Protein AF-A1T0K8-F1 (afdb_monomer_lite)

Radius of gyration: 34.39 Å; chains: 1; bounding box: 75×20×108 Å

Organism: Psychromonas ingrahamii (strain DSM 17664 / CCUG 51855 / 37) (NCBI:txid357804)

Structure (mmCIF, N/CA/C/O backbone):
data_AF-A1T0K8-F1
#
_entry.id   AF-A1T0K8-F1
#
loop_
_atom_site.group_PDB
_atom_site.id
_atom_site.type_symbol
_atom_site.label_atom_id
_atom_site.label_alt_id
_atom_site.label_comp_id
_atom_site.label_asym_id
_atom_site.label_entity_id
_atom_site.label_seq_id
_atom_site.pdbx_PDB_ins_code
_atom_site.Cartn_x
_atom_site.Cartn_y
_atom_site.Cartn_z
_atom_site.occupancy
_atom_site.B_iso_or_equiv
_atom_site.auth_seq_id
_atom_site.auth_comp_id
_atom_site.auth_asym_id
_atom_site.auth_atom_id
_atom_site.pdbx_PDB_model_num
ATOM 1 N N . MET A 1 1 ? 31.077 -15.995 -26.625 1.00 38.72 1 MET A N 1
ATOM 2 C CA . MET A 1 1 ? 31.073 -15.251 -25.341 1.00 38.72 1 MET A CA 1
ATOM 3 C C . MET A 1 1 ? 29.752 -14.496 -25.168 1.00 38.72 1 MET A C 1
ATOM 5 O O . MET A 1 1 ? 29.629 -13.409 -25.710 1.00 38.72 1 MET A O 1
ATOM 9 N N . SER A 1 2 ? 28.756 -15.059 -24.465 1.00 37.38 2 SER A N 1
ATOM 10 C CA . SER A 1 2 ? 27.408 -14.446 -24.349 1.00 37.38 2 SER A CA 1
ATOM 11 C C . SER A 1 2 ? 26.802 -14.443 -22.928 1.00 37.38 2 SER A C 1
ATOM 13 O O . SER A 1 2 ? 25.672 -14.012 -22.734 1.00 37.38 2 SER A O 1
ATOM 15 N N . GLY A 1 3 ? 27.548 -14.874 -21.902 1.00 36.97 3 GLY A N 1
ATOM 16 C CA . GLY A 1 3 ? 27.006 -15.047 -20.541 1.00 36.97 3 GLY A CA 1
ATOM 17 C C . GLY A 1 3 ? 26.882 -13.771 -19.694 1.00 36.97 3 GLY A C 1
ATOM 18 O O . GLY A 1 3 ? 26.078 -13.720 -18.772 1.00 36.97 3 GLY A O 1
ATOM 19 N N . ARG A 1 4 ? 27.630 -12.698 -19.995 1.00 43.72 4 ARG A N 1
ATOM 20 C CA . ARG A 1 4 ? 27.678 -11.504 -19.118 1.00 43.72 4 ARG A CA 1
ATOM 21 C C . ARG A 1 4 ? 26.470 -10.562 -19.244 1.00 43.72 4 ARG A C 1
ATOM 23 O O . ARG A 1 4 ? 26.262 -9.741 -18.355 1.00 43.72 4 ARG A O 1
ATOM 30 N N . ASN A 1 5 ? 25.684 -10.668 -20.320 1.00 45.97 5 ASN A N 1
ATOM 31 C CA . ASN A 1 5 ? 24.490 -9.835 -20.528 1.00 45.97 5 ASN A CA 1
ATOM 32 C C . ASN A 1 5 ? 23.213 -10.429 -19.908 1.00 45.97 5 ASN A C 1
ATOM 34 O O . ASN A 1 5 ? 22.287 -9.671 -19.639 1.00 45.97 5 ASN A O 1
ATOM 38 N N . LEU A 1 6 ? 23.178 -11.739 -19.636 1.00 47.00 6 LEU A N 1
ATOM 39 C CA . LEU A 1 6 ? 22.043 -12.401 -18.977 1.00 47.00 6 LEU A CA 1
ATOM 40 C C . LEU A 1 6 ? 22.011 -12.090 -17.471 1.00 47.00 6 LEU A C 1
ATOM 42 O O . LEU A 1 6 ? 21.004 -11.605 -16.967 1.00 47.00 6 LEU A O 1
ATOM 46 N N . VAL A 1 7 ? 23.155 -12.211 -16.786 1.00 51.72 7 VAL A N 1
ATOM 47 C CA . VAL A 1 7 ? 23.268 -12.021 -15.323 1.00 51.72 7 VAL A CA 1
ATOM 48 C C . VAL A 1 7 ? 22.914 -10.595 -14.865 1.00 51.72 7 VAL A C 1
ATOM 50 O O . VAL A 1 7 ? 22.380 -10.391 -13.780 1.00 51.72 7 VAL A O 1
ATOM 53 N N . LYS A 1 8 ? 23.174 -9.569 -15.689 1.00 53.31 8 LYS A N 1
ATOM 54 C CA . LYS A 1 8 ? 22.877 -8.169 -15.323 1.00 53.31 8 LYS A CA 1
ATOM 55 C C . LYS A 1 8 ? 21.404 -7.793 -15.460 1.00 53.31 8 LYS A C 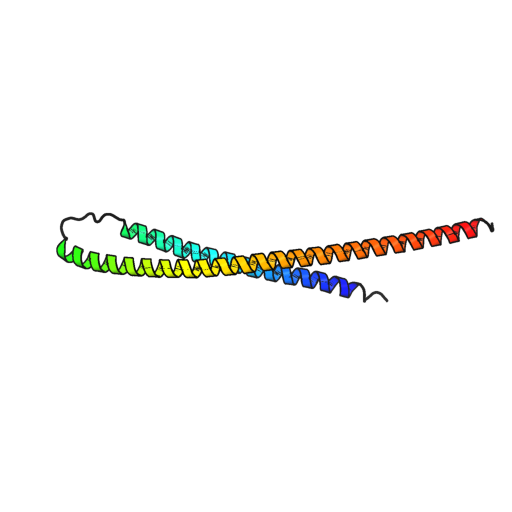1
ATOM 57 O O . LYS A 1 8 ? 20.974 -6.876 -14.768 1.00 53.31 8 LYS A O 1
ATOM 62 N N . ASN A 1 9 ? 20.652 -8.452 -16.343 1.00 57.41 9 ASN A N 1
ATOM 63 C CA . ASN A 1 9 ? 19.206 -8.237 -16.441 1.00 57.41 9 ASN A CA 1
ATOM 64 C C . ASN A 1 9 ? 18.491 -8.872 -15.234 1.00 57.41 9 ASN A C 1
ATOM 66 O O . ASN A 1 9 ? 17.516 -8.326 -14.726 1.00 57.41 9 ASN A O 1
ATOM 70 N N . ASP A 1 10 ? 19.071 -9.955 -14.717 1.00 71.50 10 ASP A N 1
ATOM 71 C CA . ASP A 1 10 ? 18.570 -10.710 -13.572 1.00 71.50 10 ASP A CA 1
ATOM 72 C C . ASP A 1 10 ? 18.583 -9.908 -12.261 1.00 71.50 10 ASP A C 1
ATOM 74 O O . ASP A 1 10 ? 17.607 -9.911 -11.517 1.00 71.50 10 ASP A O 1
ATOM 78 N N . ILE A 1 11 ? 19.642 -9.132 -11.995 1.00 83.25 11 ILE A N 1
ATOM 79 C CA . ILE A 1 11 ? 19.762 -8.353 -10.746 1.00 83.25 11 ILE A CA 1
ATOM 80 C C . ILE A 1 11 ? 18.673 -7.275 -10.643 1.00 83.25 11 ILE A C 1
ATOM 82 O O . ILE A 1 11 ? 18.093 -7.082 -9.578 1.00 83.25 11 ILE A O 1
ATOM 86 N N . TYR A 1 12 ? 18.361 -6.577 -11.739 1.00 83.00 12 TYR A N 1
ATOM 87 C CA . TYR A 1 12 ? 17.326 -5.536 -11.729 1.00 83.00 12 TYR A CA 1
ATOM 88 C C . TYR A 1 12 ? 15.928 -6.119 -11.537 1.00 83.00 12 TYR A C 1
ATOM 90 O O . TYR A 1 12 ? 15.147 -5.579 -10.755 1.00 83.00 12 TYR A O 1
ATOM 98 N N . GLN A 1 13 ? 15.630 -7.241 -12.196 1.00 84.56 13 GLN A N 1
ATOM 99 C CA . GLN A 1 13 ? 14.364 -7.945 -11.990 1.00 84.56 13 GLN A CA 1
ATOM 100 C C . GLN A 1 13 ? 14.265 -8.514 -10.575 1.00 84.56 13 GLN A C 1
ATOM 102 O O . GLN A 1 13 ? 13.232 -8.365 -9.931 1.00 84.56 13 GLN A O 1
ATOM 107 N N . THR A 1 14 ? 15.361 -9.054 -10.043 1.00 89.00 14 THR A N 1
ATOM 108 C CA . THR A 1 14 ? 15.436 -9.535 -8.659 1.00 89.00 14 THR A CA 1
ATOM 109 C C . THR A 1 14 ? 15.143 -8.410 -7.667 1.00 89.00 14 THR A C 1
ATOM 111 O O . THR A 1 14 ? 14.305 -8.577 -6.786 1.00 89.00 14 THR A O 1
ATOM 114 N N . ILE A 1 15 ? 15.761 -7.233 -7.827 1.00 89.56 15 ILE A N 1
ATOM 115 C CA . ILE A 1 15 ? 15.486 -6.071 -6.965 1.00 89.56 15 ILE A CA 1
ATOM 116 C C . ILE A 1 15 ? 14.014 -5.654 -7.078 1.00 89.56 15 ILE A C 1
ATOM 118 O O . ILE A 1 15 ? 13.375 -5.419 -6.055 1.00 89.56 15 ILE A O 1
ATOM 122 N N . LYS A 1 16 ? 13.449 -5.607 -8.292 1.00 89.44 16 LYS A N 1
ATOM 123 C CA . LYS A 1 16 ? 12.030 -5.282 -8.494 1.00 89.44 16 LYS A CA 1
ATOM 124 C C . LYS A 1 16 ? 11.111 -6.261 -7.758 1.00 89.44 16 LYS A C 1
ATOM 126 O O . LYS A 1 16 ? 10.202 -5.826 -7.055 1.00 89.44 16 LYS A O 1
ATOM 131 N N . VAL A 1 17 ? 11.368 -7.564 -7.875 1.00 91.38 17 VAL A N 1
ATOM 132 C CA . VAL A 1 17 ? 10.605 -8.616 -7.184 1.00 91.38 17 VAL A CA 1
ATOM 133 C C . VAL A 1 17 ? 10.732 -8.481 -5.666 1.00 91.38 17 VAL A C 1
ATOM 135 O O . VAL A 1 17 ? 9.720 -8.526 -4.972 1.00 91.38 17 VAL A O 1
ATOM 138 N N . ILE A 1 18 ? 11.940 -8.249 -5.144 1.00 93.00 18 ILE A N 1
ATOM 139 C CA . ILE A 1 18 ? 12.178 -8.062 -3.705 1.00 93.00 18 ILE A CA 1
ATOM 140 C C . ILE A 1 18 ? 11.392 -6.863 -3.168 1.00 93.00 18 ILE A C 1
ATOM 142 O O . ILE A 1 18 ? 10.747 -6.960 -2.125 1.00 93.00 18 ILE A O 1
ATOM 146 N N . GLU A 1 19 ? 11.437 -5.723 -3.855 1.00 92.25 19 GLU A N 1
ATOM 147 C CA . GLU A 1 19 ? 10.751 -4.510 -3.400 1.00 92.25 19 GLU A CA 1
ATOM 148 C C . GLU A 1 19 ? 9.225 -4.664 -3.466 1.00 92.25 19 GLU A C 1
ATOM 150 O O . GLU A 1 19 ? 8.537 -4.266 -2.523 1.00 92.25 19 GLU A O 1
ATOM 155 N N . LYS A 1 20 ? 8.703 -5.345 -4.496 1.00 91.62 20 LYS A N 1
ATOM 156 C CA . LYS A 1 20 ? 7.280 -5.705 -4.584 1.00 91.62 20 LYS A CA 1
ATOM 157 C C . LYS A 1 20 ? 6.847 -6.700 -3.513 1.00 91.62 20 LYS A C 1
ATOM 159 O O . LYS A 1 20 ? 5.760 -6.559 -2.961 1.00 91.62 20 LYS A O 1
ATOM 164 N N . HIS A 1 21 ? 7.692 -7.665 -3.166 1.00 94.69 21 HIS A N 1
ATOM 165 C CA . HIS A 1 21 ? 7.404 -8.601 -2.085 1.00 94.69 21 HIS A CA 1
ATOM 166 C C . HIS A 1 21 ? 7.329 -7.895 -0.722 1.00 94.69 21 HIS A C 1
ATOM 168 O O . HIS A 1 21 ? 6.397 -8.134 0.044 1.00 94.69 21 HIS A O 1
ATOM 174 N N . LYS A 1 22 ? 8.253 -6.964 -0.439 1.00 93.88 22 LYS A N 1
ATOM 175 C CA . LYS A 1 22 ? 8.205 -6.126 0.774 1.00 93.88 22 LYS A CA 1
ATOM 176 C C . LYS A 1 22 ? 6.938 -5.274 0.835 1.00 93.88 22 LYS A C 1
ATOM 178 O O . LYS A 1 22 ? 6.307 -5.194 1.883 1.00 93.88 22 LYS A O 1
ATOM 183 N N . GLU A 1 23 ? 6.569 -4.650 -0.283 1.00 92.62 23 GLU A N 1
ATOM 184 C CA . GLU A 1 23 ? 5.335 -3.866 -0.412 1.00 92.62 23 GLU A CA 1
ATOM 185 C C . GLU A 1 23 ? 4.102 -4.730 -0.109 1.00 92.62 23 GLU A C 1
ATOM 187 O O . GLU A 1 23 ? 3.262 -4.342 0.699 1.00 92.62 23 GLU A O 1
ATOM 192 N N . HIS A 1 24 ? 4.037 -5.938 -0.673 1.00 94.44 24 HIS A N 1
ATOM 193 C CA . HIS A 1 24 ? 2.938 -6.873 -0.437 1.00 94.44 24 HIS A CA 1
ATOM 194 C C . HIS A 1 24 ? 2.865 -7.356 1.020 1.00 94.44 24 HIS A C 1
ATOM 196 O O . HIS A 1 24 ? 1.785 -7.390 1.607 1.00 94.44 24 HIS A O 1
ATOM 202 N N . SER A 1 25 ? 4.007 -7.673 1.632 1.00 94.69 25 SER A N 1
ATOM 203 C CA . SER A 1 25 ? 4.079 -8.059 3.047 1.00 94.69 25 SER A CA 1
ATOM 204 C C . SER A 1 25 ? 3.566 -6.942 3.968 1.00 94.69 25 SER A C 1
ATOM 206 O O . SER A 1 25 ? 2.760 -7.199 4.865 1.00 94.69 25 SER A O 1
ATOM 208 N N . LEU A 1 26 ? 3.947 -5.686 3.707 1.00 94.25 26 LEU A N 1
ATOM 209 C CA . LEU A 1 26 ? 3.423 -4.531 4.444 1.00 94.25 26 LEU A CA 1
ATOM 210 C C . LEU A 1 26 ? 1.927 -4.318 4.202 1.00 94.25 26 LEU A C 1
ATOM 212 O O . LEU A 1 26 ? 1.206 -4.001 5.143 1.00 94.25 26 LEU A O 1
ATOM 216 N N . LEU A 1 27 ? 1.448 -4.528 2.976 1.00 95.06 27 LEU A N 1
ATOM 217 C CA . LEU A 1 27 ? 0.028 -4.419 2.646 1.00 95.06 27 LEU A CA 1
ATOM 218 C C . LEU A 1 27 ? -0.807 -5.448 3.418 1.00 95.06 27 LEU A C 1
ATOM 220 O O . LEU A 1 27 ? -1.825 -5.086 4.004 1.00 95.06 27 LEU A O 1
ATOM 224 N N . SER A 1 28 ? -0.338 -6.696 3.504 1.00 95.75 28 SER A N 1
ATOM 225 C CA . SER A 1 28 ? -0.963 -7.718 4.349 1.00 95.75 28 SER A CA 1
ATOM 226 C C . SER A 1 28 ? -0.960 -7.311 5.826 1.00 95.75 28 SER A C 1
ATOM 228 O O . SER A 1 28 ? -1.969 -7.463 6.506 1.00 95.75 28 SER A O 1
ATOM 230 N N . SER A 1 29 ? 0.150 -6.758 6.324 1.00 94.38 29 SER A N 1
ATOM 231 C CA . SER A 1 29 ? 0.269 -6.301 7.716 1.00 94.38 29 SER A CA 1
ATOM 232 C C . SER A 1 29 ? -0.676 -5.138 8.054 1.00 94.38 29 SER A C 1
ATOM 234 O O . SER A 1 29 ? -1.243 -5.104 9.150 1.00 94.38 29 SER A O 1
ATOM 236 N N . VAL A 1 30 ? -0.873 -4.200 7.119 1.00 95.88 30 VAL A N 1
ATOM 237 C CA . VAL A 1 30 ? -1.856 -3.110 7.236 1.00 95.88 30 VAL A CA 1
ATOM 238 C C . VAL A 1 30 ? -3.275 -3.671 7.230 1.00 95.88 30 VAL A C 1
ATOM 240 O O . VAL A 1 30 ? -4.072 -3.285 8.080 1.00 95.88 30 VAL A O 1
ATOM 243 N N . ALA A 1 31 ? -3.590 -4.603 6.328 1.00 95.06 31 ALA A N 1
ATOM 244 C CA . ALA A 1 31 ? -4.915 -5.218 6.258 1.00 95.06 31 ALA A CA 1
ATOM 245 C C . ALA A 1 31 ? -5.292 -5.921 7.573 1.00 95.06 31 ALA A C 1
ATOM 247 O O . ALA A 1 31 ? -6.368 -5.672 8.113 1.00 95.06 31 ALA A O 1
ATOM 248 N N . SER A 1 32 ? -4.381 -6.715 8.145 1.00 94.12 32 SER A N 1
ATOM 249 C CA . SER A 1 32 ? -4.603 -7.350 9.449 1.00 94.12 32 SER A CA 1
ATOM 250 C C . SER A 1 32 ? -4.764 -6.329 10.580 1.00 94.12 32 SER A C 1
ATOM 252 O O . SER A 1 32 ? -5.631 -6.495 11.431 1.00 94.12 32 SER A O 1
ATOM 254 N N . ALA A 1 33 ? -3.974 -5.247 10.585 1.00 93.56 33 ALA A N 1
ATOM 255 C CA . ALA A 1 33 ? -4.108 -4.192 11.592 1.00 93.56 33 ALA A CA 1
ATOM 256 C C . ALA A 1 33 ? -5.461 -3.466 11.501 1.00 93.56 33 ALA A C 1
ATOM 258 O O . ALA A 1 33 ? -6.075 -3.200 12.533 1.00 93.56 33 ALA A O 1
ATOM 259 N N . ARG A 1 34 ? -5.953 -3.193 10.284 1.00 94.44 34 ARG A N 1
ATOM 260 C CA . ARG A 1 34 ? -7.289 -2.614 10.063 1.00 94.44 34 ARG A CA 1
ATOM 261 C C . ARG A 1 34 ? -8.386 -3.514 10.611 1.00 94.44 34 ARG A C 1
ATOM 263 O O . ARG A 1 34 ? -9.260 -3.025 11.313 1.00 94.44 34 ARG A O 1
ATOM 270 N N . GLN A 1 35 ? -8.288 -4.818 10.361 1.00 95.44 35 GLN A N 1
ATOM 271 C CA . GLN A 1 35 ? -9.242 -5.788 10.889 1.00 95.44 35 GLN A CA 1
ATOM 272 C C . GLN A 1 35 ? -9.275 -5.784 12.425 1.00 95.44 35 GLN A C 1
ATOM 274 O O . GLN A 1 35 ? -10.352 -5.814 13.012 1.00 95.44 35 GLN A O 1
ATOM 279 N N . SER A 1 36 ? -8.118 -5.696 13.092 1.00 92.81 36 SER A N 1
ATOM 280 C CA . SER A 1 36 ? -8.075 -5.582 14.557 1.00 92.81 36 SER A CA 1
ATOM 281 C C . SER A 1 36 ? -8.733 -4.295 15.064 1.00 92.81 36 SER A C 1
ATOM 283 O O . SER A 1 36 ? -9.484 -4.338 16.034 1.00 92.81 36 SER A O 1
ATOM 285 N N . VAL A 1 37 ? -8.491 -3.155 14.406 1.00 94.12 37 VAL A N 1
ATOM 286 C CA . VAL A 1 37 ? -9.136 -1.877 14.760 1.00 94.12 37 VAL A CA 1
ATOM 287 C C . VAL A 1 37 ? -10.656 -1.967 14.595 1.00 94.12 37 VAL A C 1
ATOM 289 O O . VAL A 1 37 ? -11.393 -1.532 15.477 1.00 94.12 37 VAL A O 1
ATOM 292 N N . GLU A 1 38 ? -11.130 -2.572 13.507 1.00 93.50 38 GLU A N 1
ATOM 293 C CA . GLU A 1 38 ? -12.556 -2.763 13.226 1.00 93.50 38 GLU A CA 1
ATOM 294 C C . GLU A 1 38 ? -13.235 -3.670 14.265 1.00 93.50 38 GLU A C 1
ATOM 296 O O . GLU A 1 38 ? -14.309 -3.344 14.770 1.00 93.50 38 GLU A O 1
ATOM 301 N N . GLN A 1 39 ? -12.575 -4.760 14.671 1.00 93.88 39 GLN A N 1
ATOM 302 C CA . GLN A 1 39 ? -13.057 -5.640 15.741 1.00 93.88 39 GLN A CA 1
ATOM 303 C C . GLN A 1 39 ? -13.189 -4.902 17.079 1.00 93.88 39 GLN A C 1
ATOM 305 O O . GLN A 1 39 ? -14.221 -5.018 17.748 1.00 93.88 39 GLN A O 1
ATOM 310 N N . ILE A 1 40 ? -12.188 -4.104 17.458 1.00 91.44 40 ILE A N 1
ATOM 311 C CA . ILE A 1 40 ? -12.249 -3.303 18.688 1.00 91.44 40 ILE A CA 1
ATOM 312 C C . ILE A 1 40 ? -13.378 -2.272 18.589 1.00 91.44 40 ILE A C 1
ATOM 314 O O . ILE A 1 40 ? -14.156 -2.134 19.532 1.00 91.44 40 ILE A O 1
ATOM 318 N N . ASN A 1 41 ? -13.528 -1.603 17.443 1.00 90.81 41 ASN A N 1
ATOM 319 C CA . ASN A 1 41 ? -14.603 -0.634 17.237 1.00 90.81 41 ASN A CA 1
ATOM 320 C C . ASN A 1 41 ? -15.993 -1.280 17.384 1.00 90.81 41 ASN A C 1
ATOM 322 O O . ASN A 1 41 ? -16.826 -0.775 18.132 1.00 90.81 41 ASN A O 1
ATOM 326 N N . SER A 1 42 ? -16.214 -2.450 16.776 1.00 92.19 42 SER A N 1
ATOM 327 C CA . SER A 1 42 ? -17.476 -3.194 16.919 1.00 92.19 42 SER A CA 1
ATOM 328 C C . SER A 1 42 ? -17.766 -3.618 18.369 1.00 92.19 42 SER A C 1
ATOM 330 O O . SER A 1 42 ? -18.916 -3.614 18.819 1.00 92.19 42 SER A O 1
ATOM 332 N N . SER A 1 43 ? -16.716 -3.924 19.140 1.00 89.19 43 SER A N 1
ATOM 333 C CA . SER A 1 43 ? -16.827 -4.258 20.566 1.00 89.19 43 SER A CA 1
ATOM 334 C C . SER A 1 43 ? -17.227 -3.035 21.399 1.00 89.19 43 SER A C 1
ATOM 336 O O . SER A 1 43 ? -18.079 -3.139 22.281 1.00 89.19 43 SER A O 1
ATOM 338 N N . ILE A 1 44 ? -16.665 -1.862 21.089 1.00 87.88 44 ILE A N 1
ATOM 339 C CA . ILE A 1 44 ? -17.029 -0.584 21.718 1.00 87.88 44 ILE A CA 1
ATOM 340 C C . ILE A 1 44 ? -18.490 -0.229 21.414 1.00 87.88 44 ILE A C 1
ATOM 342 O O . ILE A 1 44 ? -19.235 0.127 22.326 1.00 87.88 44 ILE A O 1
ATOM 346 N N . GLU A 1 45 ? -18.924 -0.357 20.159 1.00 86.88 45 GLU A N 1
ATOM 347 C CA . GLU A 1 45 ? -20.315 -0.113 19.754 1.00 86.88 45 GLU A CA 1
ATOM 348 C C . GLU A 1 45 ? -21.295 -1.032 20.496 1.00 86.88 45 GLU A C 1
ATOM 350 O O . GLU A 1 45 ? -22.308 -0.564 21.023 1.00 86.88 45 GLU A O 1
ATOM 355 N N . SER A 1 46 ? -20.952 -2.317 20.625 1.00 85.19 46 SER A N 1
ATOM 356 C CA . SER A 1 46 ? -21.750 -3.301 21.366 1.00 85.19 46 SER A CA 1
ATOM 357 C C . SER A 1 46 ? -21.887 -2.934 22.847 1.00 85.19 46 SER A C 1
ATOM 359 O O . SER A 1 46 ? -22.985 -2.963 23.401 1.00 85.19 46 SER A O 1
ATOM 361 N N . ILE A 1 47 ? -20.793 -2.520 23.494 1.00 81.56 47 ILE A N 1
ATOM 362 C CA . ILE A 1 47 ? -20.815 -2.085 24.898 1.00 81.56 47 ILE A CA 1
ATOM 363 C C . ILE A 1 47 ? -21.626 -0.803 25.077 1.00 81.56 47 ILE A C 1
ATOM 365 O O . ILE A 1 47 ? -22.418 -0.703 26.014 1.00 81.56 47 ILE A O 1
ATOM 369 N N . ASN A 1 48 ? -21.476 0.163 24.173 1.00 80.69 48 ASN A N 1
ATOM 370 C CA . ASN A 1 48 ? -22.254 1.397 24.214 1.00 80.69 48 ASN A CA 1
ATOM 371 C C . ASN A 1 48 ? -23.755 1.119 24.050 1.00 80.69 48 ASN A C 1
ATOM 373 O O . ASN A 1 48 ? -24.568 1.751 24.721 1.00 80.69 48 ASN A O 1
ATOM 377 N N . SER A 1 49 ? -24.134 0.148 23.215 1.00 80.62 49 SER A N 1
ATOM 378 C CA . SER A 1 49 ? -25.526 -0.299 23.091 1.00 80.62 49 SER A CA 1
ATOM 379 C C . SER A 1 49 ? -26.065 -0.871 24.411 1.00 80.62 49 SER A C 1
ATOM 381 O O . SER A 1 49 ? -27.144 -0.472 24.854 1.00 80.62 49 SER A O 1
ATOM 383 N N . ILE A 1 50 ? -25.287 -1.719 25.095 1.00 77.62 50 ILE A N 1
ATOM 384 C CA . ILE A 1 50 ? -25.654 -2.281 26.407 1.00 77.62 50 ILE A CA 1
ATOM 385 C C . ILE A 1 50 ? -25.818 -1.169 27.452 1.00 77.62 50 ILE A C 1
ATOM 387 O O . ILE A 1 50 ? -26.817 -1.141 28.169 1.00 77.62 50 ILE A O 1
ATOM 391 N N . LEU A 1 51 ? -24.873 -0.225 27.520 1.00 72.31 51 LEU A N 1
ATOM 392 C CA . LEU A 1 51 ? -24.909 0.889 28.476 1.00 72.31 51 LEU A CA 1
ATOM 393 C C . LEU A 1 51 ? -26.110 1.822 28.275 1.00 72.31 51 LEU A C 1
ATOM 395 O O . LEU A 1 51 ? -26.628 2.364 29.251 1.00 72.31 51 LEU A O 1
ATOM 399 N N . ASN A 1 52 ? -26.553 1.996 27.030 1.00 72.81 52 ASN A N 1
ATOM 400 C CA . ASN A 1 52 ? -27.651 2.891 26.667 1.00 72.81 52 ASN A CA 1
ATOM 401 C C . ASN A 1 52 ? -29.031 2.210 26.678 1.00 72.81 52 ASN A C 1
ATOM 403 O O . ASN A 1 52 ? -30.036 2.867 26.404 1.00 72.81 52 ASN A O 1
ATOM 407 N N . THR A 1 53 ? -29.108 0.911 26.985 1.00 72.00 53 THR A N 1
ATOM 408 C CA . THR A 1 53 ? -30.385 0.188 27.038 1.00 72.00 53 THR A CA 1
ATOM 409 C C . THR A 1 53 ? -31.186 0.625 28.279 1.00 72.00 53 THR A C 1
ATOM 411 O O . THR A 1 53 ? -30.675 0.529 29.399 1.00 72.00 53 THR A O 1
ATOM 414 N N . PRO A 1 54 ? -32.435 1.114 28.131 1.00 61.47 54 PRO A N 1
ATOM 415 C CA . PRO A 1 54 ? -33.232 1.579 29.263 1.00 61.47 54 PRO A CA 1
ATOM 416 C C . PRO A 1 54 ? -33.588 0.425 30.210 1.00 61.47 54 PRO A C 1
ATOM 418 O O . PRO A 1 54 ? -34.074 -0.626 29.792 1.00 61.47 54 PRO A O 1
ATOM 421 N N . ALA A 1 55 ? -33.358 0.631 31.509 1.00 62.38 55 ALA A N 1
ATOM 422 C CA . ALA A 1 55 ? -33.651 -0.348 32.551 1.00 62.38 55 ALA A CA 1
ATOM 423 C C . ALA A 1 55 ? -35.159 -0.378 32.866 1.00 62.38 55 ALA A C 1
ATOM 425 O O . ALA A 1 55 ? -35.624 0.295 33.781 1.00 62.38 55 ALA A O 1
ATOM 426 N N . ASN A 1 56 ? -35.929 -1.159 32.108 1.00 55.09 56 ASN A N 1
ATOM 427 C CA . ASN A 1 56 ? -37.343 -1.419 32.390 1.00 55.09 56 ASN A CA 1
ATOM 428 C C . ASN A 1 56 ? -37.488 -2.564 33.407 1.00 55.09 56 ASN A C 1
ATOM 430 O O . ASN A 1 56 ? -37.560 -3.722 33.003 1.00 55.09 56 ASN A O 1
ATOM 434 N N . ASN A 1 57 ? -37.525 -2.267 34.713 1.00 54.53 57 ASN A N 1
ATOM 435 C CA . ASN A 1 57 ? -38.297 -3.064 35.684 1.00 54.53 57 ASN A CA 1
ATOM 436 C C . ASN A 1 57 ? -38.336 -2.419 37.081 1.00 54.53 57 ASN A C 1
ATOM 438 O O . ASN A 1 57 ? -37.316 -2.322 37.762 1.00 54.53 57 ASN A O 1
ATOM 442 N N . ASP A 1 58 ? -39.539 -2.046 37.527 1.00 53.91 58 ASP A N 1
ATOM 443 C CA . ASP A 1 58 ? -39.768 -1.189 38.699 1.00 53.91 58 ASP A CA 1
ATOM 444 C C . ASP A 1 58 ? -39.883 -1.903 40.063 1.00 53.91 58 ASP A C 1
ATOM 446 O O . ASP A 1 58 ? -40.085 -1.254 41.086 1.00 53.91 58 ASP A O 1
ATOM 450 N N . GLN A 1 59 ? -39.730 -3.229 40.148 1.00 49.81 59 GLN A N 1
ATOM 451 C CA . GLN A 1 59 ? -40.062 -3.967 41.385 1.00 49.81 59 GLN A CA 1
ATOM 452 C C . GLN A 1 59 ? -38.871 -4.497 42.208 1.00 49.81 59 GLN A C 1
ATOM 454 O O . GLN A 1 59 ? -39.072 -5.038 43.291 1.00 49.81 59 GLN A O 1
ATOM 459 N N . LEU A 1 60 ? -37.622 -4.290 41.776 1.00 49.91 60 LEU A N 1
ATOM 460 C CA . LEU A 1 60 ? -36.417 -4.843 42.432 1.00 49.91 60 LEU A CA 1
ATOM 461 C C . LEU A 1 60 ? -35.346 -3.772 42.775 1.00 49.91 60 LEU A C 1
ATOM 463 O O . LEU A 1 60 ? -34.168 -4.071 42.968 1.00 49.91 60 LEU A O 1
ATOM 467 N N . HIS A 1 61 ? -35.753 -2.506 42.887 1.00 54.53 61 HIS A N 1
ATOM 468 C CA . HIS A 1 61 ? -34.899 -1.307 42.785 1.00 54.53 61 HIS A CA 1
ATOM 469 C C . HIS A 1 61 ? -33.742 -1.125 43.788 1.00 54.53 61 HIS A C 1
ATOM 471 O O . HIS A 1 61 ? -32.816 -0.383 43.485 1.00 54.53 61 HIS A O 1
ATOM 477 N N . LYS A 1 62 ? -33.707 -1.766 44.966 1.00 52.88 62 LYS A N 1
ATOM 478 C CA . LYS A 1 62 ? -32.609 -1.536 45.942 1.00 52.88 62 LYS A CA 1
ATOM 479 C C . LYS A 1 62 ? -31.421 -2.490 45.794 1.00 52.88 62 LYS A C 1
ATOM 481 O O . LYS A 1 62 ? -30.290 -2.028 45.733 1.00 52.88 62 LYS A O 1
ATOM 486 N N . ILE A 1 63 ? -31.666 -3.795 45.664 1.00 51.84 63 ILE A N 1
ATOM 487 C CA . ILE A 1 63 ? -30.596 -4.783 45.424 1.00 51.84 63 ILE A CA 1
ATOM 488 C C . ILE A 1 63 ? -30.137 -4.708 43.961 1.00 51.84 63 ILE A C 1
ATOM 490 O O . ILE A 1 63 ? -28.947 -4.821 43.675 1.00 51.84 63 ILE A O 1
ATOM 494 N N . ILE A 1 64 ? -31.065 -4.425 43.036 1.00 53.66 64 ILE A N 1
ATOM 495 C CA . ILE A 1 64 ? -30.720 -4.163 41.639 1.00 53.66 64 ILE A CA 1
ATOM 496 C C . ILE A 1 64 ? -30.007 -2.825 41.471 1.00 53.66 64 ILE A C 1
ATOM 498 O O . ILE A 1 64 ? -29.147 -2.771 40.612 1.00 53.66 64 ILE A O 1
ATOM 502 N N . SER A 1 65 ? -30.265 -1.761 42.246 1.00 57.62 65 SER A N 1
ATOM 503 C CA . SER A 1 65 ? -29.526 -0.499 42.030 1.00 57.62 65 SER A CA 1
ATOM 504 C C . SER A 1 65 ? -28.055 -0.583 42.428 1.00 57.62 65 SER A C 1
ATOM 506 O O . SER A 1 65 ? -27.227 -0.056 41.691 1.00 57.62 65 SER A O 1
ATOM 508 N N . GLN A 1 66 ? -27.706 -1.280 43.518 1.00 58.66 66 GLN A N 1
ATOM 509 C CA . GLN A 1 66 ? -26.304 -1.535 43.882 1.00 58.66 66 GLN A CA 1
ATOM 510 C C . GLN A 1 66 ? -25.618 -2.472 42.885 1.00 58.66 66 GLN A C 1
ATOM 512 O O . GLN A 1 66 ? -24.593 -2.091 42.326 1.00 58.66 66 GLN A O 1
ATOM 517 N N . ASN A 1 67 ? -26.234 -3.613 42.553 1.00 61.16 67 ASN A N 1
ATOM 518 C CA . ASN A 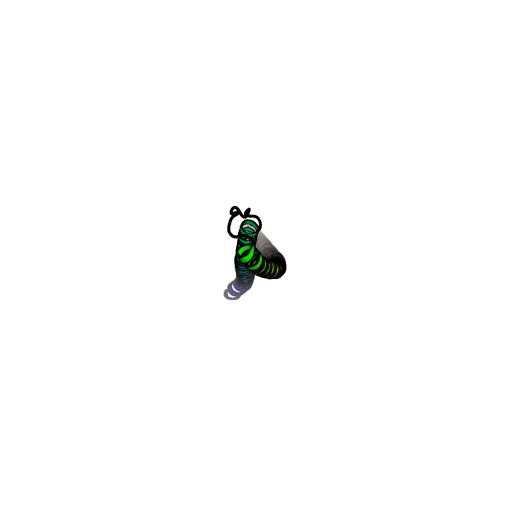1 67 ? -25.699 -4.505 41.520 1.00 61.16 67 ASN A CA 1
ATOM 519 C C . ASN A 1 67 ? -25.599 -3.802 40.156 1.00 61.16 67 ASN A C 1
ATOM 521 O O . ASN A 1 67 ? -24.593 -3.938 39.473 1.00 61.16 67 ASN A O 1
ATOM 525 N N . ASN A 1 68 ? -26.585 -2.993 39.760 1.00 67.69 68 ASN A N 1
ATOM 526 C CA . ASN A 1 68 ? -26.533 -2.209 38.523 1.00 67.69 68 ASN A CA 1
ATOM 527 C C . ASN A 1 68 ? -25.427 -1.160 38.553 1.00 67.69 68 ASN A C 1
ATOM 529 O O . ASN A 1 68 ? -24.881 -0.862 37.497 1.00 67.69 68 ASN A O 1
ATOM 533 N N . ASN A 1 69 ? -25.103 -0.581 39.710 1.00 72.19 69 ASN A N 1
ATOM 534 C CA . ASN A 1 69 ? -23.984 0.348 39.816 1.00 72.19 69 ASN A CA 1
ATOM 535 C C . ASN A 1 69 ? -22.652 -0.382 39.637 1.00 72.19 69 ASN A C 1
ATOM 537 O O . ASN A 1 69 ? -21.813 0.081 38.870 1.00 72.19 69 ASN A O 1
ATOM 541 N N . ASP A 1 70 ? -22.486 -1.550 40.258 1.00 76.56 70 ASP A N 1
ATOM 542 C CA . ASP A 1 70 ? -21.279 -2.367 40.107 1.00 76.56 70 ASP A CA 1
ATOM 543 C C . ASP A 1 70 ? -21.126 -2.891 38.671 1.00 76.56 70 ASP A C 1
ATOM 545 O O . ASP A 1 70 ? -20.042 -2.799 38.091 1.00 76.56 70 ASP A O 1
ATOM 549 N N . TYR A 1 71 ? -22.218 -3.331 38.035 1.00 74.25 71 TYR A N 1
ATOM 550 C CA . TYR A 1 71 ? -22.224 -3.710 36.620 1.00 74.25 71 TYR A CA 1
ATOM 551 C C . TYR A 1 71 ? -21.938 -2.520 35.702 1.00 74.25 71 TYR A C 1
ATOM 553 O O . TYR A 1 71 ? -21.133 -2.647 34.783 1.00 74.25 71 TYR A O 1
ATOM 561 N N . LYS A 1 72 ? -22.527 -1.344 35.947 1.00 77.12 72 LYS A N 1
ATOM 562 C CA . LYS A 1 72 ? -22.223 -0.130 35.170 1.00 77.12 72 LYS A CA 1
ATOM 563 C C . LYS A 1 72 ? -20.767 0.292 35.326 1.00 77.12 72 LYS A C 1
ATOM 565 O O . LYS A 1 72 ? -20.141 0.645 34.331 1.00 77.12 72 LYS A O 1
ATOM 570 N N . ASN A 1 73 ? -20.213 0.213 36.534 1.00 83.25 73 ASN A N 1
ATOM 571 C CA . ASN A 1 73 ? -18.806 0.504 36.795 1.00 83.25 73 ASN A CA 1
ATOM 572 C C . ASN A 1 73 ? -17.892 -0.489 36.069 1.00 83.25 73 ASN A C 1
ATOM 574 O O . ASN A 1 73 ? -16.936 -0.070 35.418 1.00 83.25 73 ASN A O 1
ATOM 578 N N . LEU A 1 74 ? -18.210 -1.786 36.109 1.00 83.62 74 LEU A N 1
ATOM 579 C CA . LEU A 1 74 ? -17.468 -2.818 35.386 1.00 83.62 74 LEU A CA 1
ATOM 580 C C . LEU A 1 74 ? -17.512 -2.582 33.872 1.00 83.62 74 LEU A C 1
ATOM 582 O O . LEU A 1 74 ? -16.469 -2.563 33.223 1.00 83.62 74 LEU A O 1
ATOM 586 N N . ILE A 1 75 ? -18.698 -2.347 33.308 1.00 79.75 75 ILE A N 1
ATOM 587 C CA . ILE A 1 75 ? -18.872 -2.104 31.870 1.00 79.75 75 ILE A CA 1
ATOM 588 C C . ILE A 1 75 ? -18.173 -0.800 31.452 1.00 79.75 75 ILE A C 1
ATOM 590 O O . ILE A 1 75 ? -17.530 -0.759 30.405 1.00 79.75 75 ILE A O 1
ATOM 594 N N . SER A 1 76 ? -18.220 0.243 32.283 1.00 82.38 76 SER A N 1
ATOM 595 C CA . SER A 1 76 ? -17.489 1.498 32.065 1.00 82.38 76 SER A CA 1
ATOM 596 C C . SER A 1 76 ? -15.969 1.288 32.074 1.00 82.38 76 SER A C 1
ATOM 598 O O . SER A 1 76 ? -15.268 1.777 31.187 1.00 82.38 76 SER A O 1
ATOM 600 N N . HIS A 1 77 ? -15.446 0.486 33.008 1.00 86.88 77 HIS A N 1
ATOM 601 C CA . HIS A 1 77 ? -14.030 0.110 33.031 1.00 86.88 77 HIS A CA 1
ATOM 602 C C . HIS A 1 77 ? -13.613 -0.682 31.787 1.00 86.88 77 HIS A C 1
ATOM 604 O O . HIS A 1 77 ? -12.577 -0.377 31.194 1.00 86.88 77 HIS A O 1
ATOM 610 N N . VAL A 1 78 ? -14.420 -1.659 31.363 1.00 86.69 78 VAL A N 1
ATOM 611 C CA . VAL A 1 78 ? -14.175 -2.427 30.133 1.00 86.69 78 VAL A CA 1
ATOM 612 C C . VAL A 1 78 ? -14.203 -1.505 28.910 1.00 86.69 78 VAL A C 1
ATOM 614 O O . VAL A 1 78 ? -13.291 -1.567 28.088 1.00 86.69 78 VAL A O 1
ATOM 617 N N . SER A 1 79 ? -15.175 -0.592 28.826 1.00 85.19 79 SER A N 1
ATOM 618 C CA . SER A 1 79 ? -15.268 0.413 27.758 1.00 85.19 79 SER A CA 1
ATOM 619 C C . SER A 1 79 ? -14.026 1.308 27.703 1.00 85.19 79 SER A C 1
ATOM 621 O O . SER A 1 79 ? -13.420 1.471 26.645 1.00 85.19 79 SER A O 1
ATOM 623 N N . SER A 1 80 ? -13.570 1.824 28.850 1.00 88.88 80 SER A N 1
ATOM 624 C CA . SER A 1 80 ? -12.359 2.652 28.929 1.00 88.88 80 SER A CA 1
ATOM 625 C C . SER A 1 80 ? -11.101 1.895 28.492 1.00 88.88 80 SER A C 1
ATOM 627 O O . SER A 1 80 ? -10.251 2.453 27.793 1.00 88.88 80 SER A O 1
ATOM 629 N N . ASN A 1 81 ? -10.973 0.620 28.867 1.00 91.00 81 ASN A N 1
ATOM 630 C CA . ASN A 1 81 ? -9.847 -0.210 28.443 1.00 91.00 81 ASN A CA 1
ATOM 631 C C . ASN A 1 81 ? -9.875 -0.464 26.932 1.00 91.00 81 ASN A C 1
ATOM 633 O O . ASN A 1 81 ? -8.855 -0.268 26.273 1.00 91.00 81 ASN A O 1
ATOM 637 N N . LEU A 1 82 ? -11.039 -0.786 26.365 1.00 89.69 82 LEU A N 1
ATOM 638 C CA . LEU A 1 82 ? -11.195 -0.963 24.920 1.00 89.69 82 LEU A CA 1
ATOM 639 C C . LEU A 1 82 ? -10.932 0.325 24.138 1.00 89.69 82 LEU A C 1
ATOM 641 O O . LEU A 1 82 ? -10.322 0.275 23.077 1.00 89.69 82 LEU A O 1
ATOM 645 N N . GLN A 1 83 ? -11.310 1.493 24.663 1.00 89.69 83 GLN A N 1
ATOM 646 C CA . GLN A 1 83 ? -10.958 2.780 24.052 1.00 89.69 83 GLN A CA 1
ATOM 647 C C . GLN A 1 83 ? -9.440 3.005 24.015 1.00 89.69 83 GLN A C 1
ATOM 649 O O . GLN A 1 83 ? -8.910 3.487 23.012 1.00 89.69 83 GLN A O 1
ATOM 654 N N . LYS A 1 84 ? -8.714 2.640 25.079 1.00 93.06 84 LYS A N 1
ATOM 655 C CA . LYS A 1 84 ? -7.243 2.708 25.088 1.00 93.06 84 LYS A CA 1
ATOM 656 C C . LYS A 1 84 ? -6.635 1.744 24.073 1.00 93.06 84 LYS A C 1
ATOM 658 O O . LYS A 1 84 ? -5.719 2.129 23.348 1.00 93.06 84 LYS A O 1
ATOM 663 N N . GLU A 1 85 ? -7.145 0.516 23.997 1.00 91.94 85 GLU A N 1
ATOM 664 C CA . GLU A 1 85 ? -6.717 -0.457 22.989 1.00 91.94 85 GLU A CA 1
ATOM 665 C C . GLU A 1 85 ? -6.991 0.053 21.575 1.00 91.94 85 GLU A C 1
ATOM 667 O O . GLU A 1 85 ? -6.087 0.033 20.744 1.00 91.94 85 GLU A O 1
ATOM 672 N N . TYR A 1 86 ? -8.173 0.615 21.319 1.00 92.81 86 TYR A N 1
ATOM 673 C CA . TYR A 1 86 ? -8.519 1.237 20.044 1.00 92.81 86 TYR A CA 1
ATOM 674 C C . TYR A 1 86 ? -7.504 2.312 19.645 1.00 92.81 86 TYR A C 1
ATOM 676 O O . TYR A 1 86 ? -6.972 2.276 18.536 1.00 92.81 86 TYR A O 1
ATOM 684 N N . ILE A 1 87 ? -7.165 3.229 20.558 1.00 93.44 87 ILE A N 1
ATOM 685 C CA . ILE A 1 87 ? -6.161 4.275 20.310 1.00 93.44 87 ILE A CA 1
ATOM 686 C C . ILE A 1 87 ? -4.795 3.655 19.985 1.00 93.44 87 ILE A C 1
ATOM 688 O O . ILE A 1 87 ? -4.141 4.068 19.026 1.00 93.44 87 ILE A O 1
ATOM 692 N N . ASN A 1 88 ? -4.361 2.650 20.748 1.00 93.88 88 ASN A N 1
ATOM 693 C CA . ASN A 1 88 ? -3.078 1.981 20.531 1.00 93.88 88 ASN A CA 1
ATOM 694 C C . ASN A 1 88 ? -3.023 1.268 19.173 1.00 93.88 88 ASN A C 1
ATOM 696 O O . ASN A 1 88 ? -2.063 1.451 18.420 1.00 93.88 88 ASN A O 1
ATOM 700 N N . HIS A 1 89 ? -4.060 0.505 18.833 1.00 92.06 89 HIS A N 1
ATOM 701 C CA . HIS A 1 89 ? -4.163 -0.201 17.560 1.00 92.06 89 HIS A CA 1
ATOM 702 C C . HIS A 1 89 ? -4.281 0.764 16.377 1.00 92.06 89 HIS A C 1
ATOM 704 O O . HIS A 1 89 ? -3.672 0.522 15.338 1.00 92.06 89 HIS A O 1
ATOM 710 N N . ASN A 1 90 ? -4.983 1.886 16.532 1.00 93.94 90 ASN A N 1
ATOM 711 C CA . ASN A 1 90 ? -5.099 2.900 15.489 1.00 93.94 90 ASN A CA 1
ATOM 712 C C . ASN A 1 90 ? -3.778 3.661 15.257 1.00 93.94 90 ASN A C 1
ATOM 714 O O . ASN A 1 90 ? -3.399 3.943 14.118 1.00 93.94 90 ASN A O 1
ATOM 718 N N . ASN A 1 91 ? -3.025 3.942 16.325 1.00 95.12 91 ASN A N 1
ATOM 719 C CA . ASN A 1 91 ? -1.674 4.500 16.221 1.00 95.12 91 ASN A CA 1
ATOM 720 C C . ASN A 1 91 ? -0.722 3.531 15.505 1.00 95.12 91 ASN A C 1
ATOM 722 O O . ASN A 1 91 ? 0.064 3.943 14.651 1.00 95.12 91 ASN A O 1
ATOM 726 N N . GLU A 1 92 ? -0.797 2.241 15.830 1.00 93.88 92 GLU A N 1
ATOM 727 C CA . GLU A 1 92 ? -0.012 1.200 15.168 1.00 93.88 92 GLU A CA 1
ATOM 728 C C . GLU A 1 92 ? -0.412 1.030 13.694 1.00 93.88 92 GLU A C 1
ATOM 730 O O . GLU A 1 92 ? 0.458 0.950 12.825 1.00 93.88 92 GLU A O 1
ATOM 735 N N . LEU A 1 93 ? -1.711 1.066 13.384 1.00 95.00 93 LEU A N 1
ATOM 736 C CA . LEU A 1 93 ? -2.214 1.087 12.012 1.00 95.00 93 LEU A CA 1
ATOM 737 C C . LEU A 1 93 ? -1.629 2.271 11.233 1.00 95.00 93 LEU A C 1
ATOM 739 O O . LEU A 1 93 ? -1.050 2.072 10.166 1.00 95.00 93 LEU A O 1
ATOM 743 N N . SER A 1 94 ? -1.686 3.475 11.804 1.00 95.38 94 SER A N 1
ATOM 744 C CA . SER A 1 94 ? -1.142 4.690 11.186 1.00 95.38 94 SER A CA 1
ATOM 745 C C . SER A 1 94 ? 0.359 4.563 10.891 1.00 95.38 94 SER A C 1
ATOM 747 O O . SER A 1 94 ? 0.833 4.950 9.820 1.00 95.38 94 SER A O 1
ATOM 749 N N . ARG A 1 95 ? 1.132 3.961 11.808 1.00 95.19 95 ARG A N 1
ATOM 750 C CA . ARG A 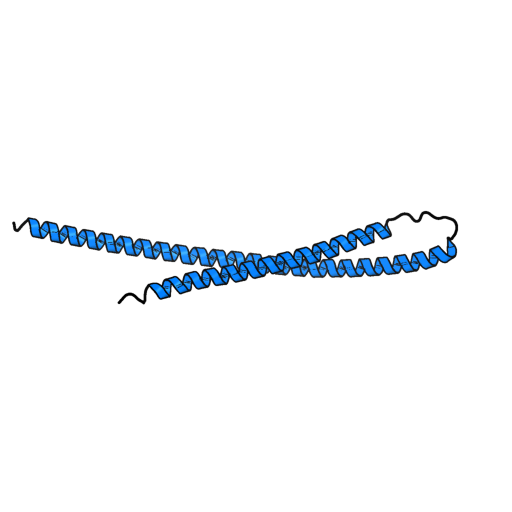1 95 ? 2.562 3.672 11.593 1.00 95.19 95 ARG A CA 1
ATOM 751 C C . ARG A 1 95 ? 2.773 2.699 10.436 1.00 95.19 95 ARG A C 1
ATOM 753 O O . ARG A 1 95 ? 3.635 2.931 9.587 1.00 95.19 95 ARG A O 1
ATOM 760 N N . ARG A 1 96 ? 1.992 1.621 10.370 1.00 95.75 96 ARG A N 1
ATOM 761 C CA . ARG A 1 96 ? 2.087 0.627 9.288 1.00 95.75 96 ARG A CA 1
ATOM 762 C C . ARG A 1 96 ? 1.713 1.218 7.934 1.00 95.75 96 ARG A C 1
ATOM 764 O O . ARG A 1 96 ? 2.412 0.961 6.956 1.00 95.75 96 ARG A O 1
ATOM 771 N N . GLU A 1 97 ? 0.680 2.052 7.874 1.00 95.81 97 GLU A N 1
ATOM 772 C CA . GLU A 1 97 ? 0.279 2.769 6.658 1.00 95.81 97 GLU A CA 1
ATOM 773 C C . GLU A 1 97 ? 1.374 3.724 6.175 1.00 95.81 97 GLU A C 1
ATOM 775 O O . GLU A 1 97 ? 1.689 3.758 4.982 1.00 95.81 97 GLU A O 1
ATOM 780 N N . PHE A 1 98 ? 2.034 4.429 7.097 1.00 96.75 98 PHE A N 1
ATOM 781 C CA . PHE A 1 98 ? 3.203 5.244 6.777 1.00 96.75 98 PHE A CA 1
ATOM 782 C C . PHE A 1 98 ? 4.345 4.406 6.176 1.00 96.75 98 PHE A C 1
ATOM 784 O O . PHE A 1 98 ? 4.911 4.770 5.139 1.00 96.75 98 PHE A O 1
ATOM 791 N N . HIS A 1 99 ? 4.670 3.258 6.779 1.00 94.50 99 HIS A N 1
ATOM 792 C CA . HIS A 1 99 ? 5.696 2.354 6.255 1.00 94.50 99 HIS A CA 1
ATOM 793 C C . HIS A 1 99 ? 5.334 1.785 4.877 1.00 94.50 99 HIS A C 1
ATOM 795 O O . HIS A 1 99 ? 6.202 1.739 4.001 1.00 94.50 99 HIS A O 1
ATOM 801 N N . LEU A 1 100 ? 4.072 1.406 4.659 1.00 96.62 100 LEU A N 1
ATOM 802 C CA . LEU A 1 100 ? 3.573 0.944 3.363 1.00 96.62 100 LEU A CA 1
ATOM 803 C C . LEU A 1 100 ? 3.705 2.037 2.298 1.00 96.62 100 LEU A C 1
ATOM 805 O O . LEU A 1 100 ? 4.254 1.777 1.231 1.00 96.62 100 LEU A O 1
ATOM 809 N N . SER A 1 101 ? 3.275 3.265 2.599 1.00 96.25 101 SER A N 1
ATOM 810 C CA . SER A 1 101 ? 3.391 4.410 1.685 1.00 96.25 101 SER A CA 1
ATOM 811 C C . SER A 1 101 ? 4.848 4.668 1.290 1.00 96.25 101 SER A C 1
ATOM 813 O O . SER A 1 101 ? 5.186 4.773 0.106 1.00 96.25 101 SER A O 1
ATOM 815 N N . ARG A 1 102 ? 5.754 4.660 2.276 1.00 96.62 102 ARG A N 1
ATOM 816 C CA . ARG A 1 102 ? 7.194 4.809 2.042 1.00 96.62 102 ARG A CA 1
ATOM 817 C C . ARG A 1 102 ? 7.762 3.678 1.179 1.00 96.62 102 ARG A C 1
ATOM 819 O O . ARG A 1 102 ? 8.580 3.943 0.296 1.00 96.62 102 ARG A O 1
ATOM 826 N N . GLN A 1 103 ? 7.347 2.433 1.412 1.00 96.38 103 GLN A N 1
ATOM 827 C CA . GLN A 1 103 ? 7.797 1.288 0.621 1.00 96.38 103 GLN A CA 1
ATOM 828 C C . GLN A 1 103 ? 7.242 1.327 -0.808 1.00 96.38 103 GLN A C 1
ATOM 830 O O . GLN A 1 103 ? 7.997 1.086 -1.745 1.00 96.38 103 GLN A O 1
ATOM 835 N N . ALA A 1 104 ? 5.977 1.700 -1.001 1.00 93.38 104 ALA A N 1
ATOM 836 C CA . ALA A 1 104 ? 5.370 1.847 -2.323 1.00 93.38 104 ALA A CA 1
ATOM 837 C C . ALA A 1 104 ? 6.078 2.933 -3.153 1.00 93.38 104 ALA A C 1
ATOM 839 O O . ALA A 1 104 ? 6.388 2.727 -4.330 1.00 93.38 104 ALA A O 1
ATOM 840 N N . ALA A 1 105 ? 6.425 4.066 -2.531 1.00 94.62 105 ALA A N 1
ATOM 841 C CA . ALA A 1 105 ? 7.227 5.107 -3.172 1.00 94.62 105 ALA A CA 1
ATOM 842 C C . ALA A 1 105 ? 8.610 4.583 -3.598 1.00 94.62 105 ALA A C 1
ATOM 844 O O . ALA A 1 105 ? 9.066 4.848 -4.712 1.00 94.62 105 ALA A O 1
ATOM 845 N N . ARG A 1 106 ? 9.262 3.789 -2.742 1.00 93.94 106 ARG A N 1
ATOM 846 C CA . ARG A 1 106 ? 10.551 3.155 -3.043 1.00 93.94 106 ARG A CA 1
ATOM 847 C C . ARG A 1 106 ? 10.448 2.142 -4.189 1.00 93.94 106 ARG A C 1
ATOM 849 O O . ARG A 1 106 ? 11.269 2.208 -5.102 1.00 93.94 106 ARG A O 1
ATOM 856 N N . SER A 1 107 ? 9.438 1.269 -4.192 1.00 93.25 107 SER A N 1
ATOM 857 C CA . SER A 1 107 ? 9.150 0.352 -5.305 1.00 93.25 107 SER A CA 1
ATOM 858 C C . SER A 1 107 ? 9.008 1.108 -6.626 1.00 93.25 107 SER A C 1
ATOM 860 O O . SER A 1 107 ? 9.631 0.741 -7.620 1.00 93.25 107 SER A O 1
ATOM 862 N N . LYS A 1 108 ? 8.247 2.210 -6.626 1.00 94.25 108 LYS A N 1
ATOM 863 C CA . LYS A 1 108 ? 8.029 3.044 -7.814 1.00 94.25 108 LYS A CA 1
ATOM 864 C C . LYS A 1 108 ? 9.316 3.703 -8.311 1.00 94.25 108 LYS A C 1
ATOM 866 O O . LYS A 1 108 ? 9.559 3.741 -9.513 1.00 94.25 108 LYS A O 1
ATOM 871 N N . LEU A 1 109 ? 10.165 4.195 -7.406 1.00 94.19 109 LEU A N 1
ATOM 872 C CA . LEU A 1 109 ? 11.478 4.733 -7.778 1.00 94.19 109 LEU A CA 1
ATOM 873 C C . LEU A 1 109 ? 12.353 3.665 -8.439 1.00 94.19 109 LEU A C 1
ATOM 875 O O . LEU A 1 109 ? 12.963 3.929 -9.472 1.00 94.19 109 LEU A O 1
ATOM 879 N N . VAL A 1 110 ? 12.392 2.456 -7.878 1.00 92.88 110 VAL A N 1
ATOM 880 C CA . VAL A 1 110 ? 13.140 1.330 -8.454 1.00 92.88 110 VAL A CA 1
ATOM 881 C C . VAL A 1 110 ? 12.637 0.992 -9.856 1.00 92.88 110 VAL A C 1
ATOM 883 O O . VAL A 1 110 ? 13.452 0.821 -10.760 1.00 92.88 110 VAL A O 1
ATOM 886 N N . GLU A 1 111 ? 11.320 0.944 -10.062 1.00 90.94 111 GLU A N 1
ATOM 887 C CA . GLU A 1 111 ? 10.725 0.723 -11.386 1.00 90.94 111 GLU A CA 1
ATOM 888 C C . GLU A 1 111 ? 11.170 1.789 -12.392 1.00 90.94 111 GLU A C 1
ATOM 890 O O . GLU A 1 111 ? 11.693 1.440 -13.450 1.00 90.94 111 GLU A O 1
ATOM 895 N N . LEU A 1 112 ? 11.089 3.072 -12.024 1.00 94.19 112 LEU A N 1
ATOM 896 C CA . LEU A 1 112 ? 11.537 4.177 -12.877 1.00 94.19 112 LEU A CA 1
ATOM 897 C C . LEU A 1 112 ? 13.022 4.065 -13.250 1.00 94.19 112 LEU A C 1
ATOM 899 O O . LEU A 1 112 ? 13.382 4.241 -14.415 1.00 94.19 112 LEU A O 1
ATOM 903 N N . PHE A 1 113 ? 13.893 3.744 -12.289 1.00 91.88 113 PHE A N 1
ATOM 904 C CA . PHE A 1 113 ? 15.323 3.558 -12.555 1.00 91.88 113 PHE A CA 1
ATOM 905 C C . PHE A 1 113 ? 15.591 2.400 -13.522 1.00 91.88 113 PHE A C 1
ATOM 907 O O . PHE A 1 113 ? 16.455 2.505 -14.401 1.00 91.88 113 PHE A O 1
ATOM 914 N N . ILE A 1 114 ? 14.868 1.289 -13.374 1.00 89.25 114 ILE A N 1
ATOM 915 C CA . ILE A 1 114 ? 14.996 0.130 -14.263 1.00 89.25 114 ILE A CA 1
ATOM 916 C C . ILE A 1 114 ? 14.530 0.498 -15.673 1.00 89.25 114 ILE A C 1
ATOM 918 O O . ILE A 1 114 ? 15.242 0.205 -16.637 1.00 89.25 114 ILE A O 1
ATOM 922 N N . ASP A 1 115 ? 13.397 1.184 -15.802 1.00 89.69 115 ASP A N 1
ATOM 923 C CA . ASP A 1 115 ? 12.834 1.584 -17.092 1.00 89.69 115 ASP A CA 1
ATOM 924 C C . ASP A 1 115 ? 13.760 2.549 -17.839 1.00 89.69 115 ASP A C 1
ATOM 926 O O . ASP A 1 115 ? 14.085 2.317 -19.008 1.00 89.69 115 ASP A O 1
ATOM 930 N N . GLN A 1 116 ? 14.289 3.566 -17.150 1.00 92.81 116 GLN A N 1
ATOM 931 C CA . GLN A 1 116 ? 15.286 4.485 -17.711 1.00 92.81 116 GLN A CA 1
ATOM 932 C C . GLN A 1 116 ? 16.519 3.733 -18.222 1.00 92.81 116 GLN A C 1
ATOM 934 O O . GLN A 1 116 ? 17.020 3.993 -19.321 1.00 92.81 116 GLN A O 1
ATOM 939 N N . LYS A 1 117 ? 17.000 2.749 -17.457 1.00 88.44 117 LYS A N 1
ATOM 940 C CA . LYS A 1 117 ? 18.150 1.938 -17.856 1.00 88.44 117 LYS A CA 1
ATOM 941 C C . LYS A 1 117 ? 17.847 1.073 -19.077 1.00 88.44 117 LYS A C 1
ATOM 943 O O . LYS A 1 117 ? 18.681 0.979 -19.979 1.00 88.44 11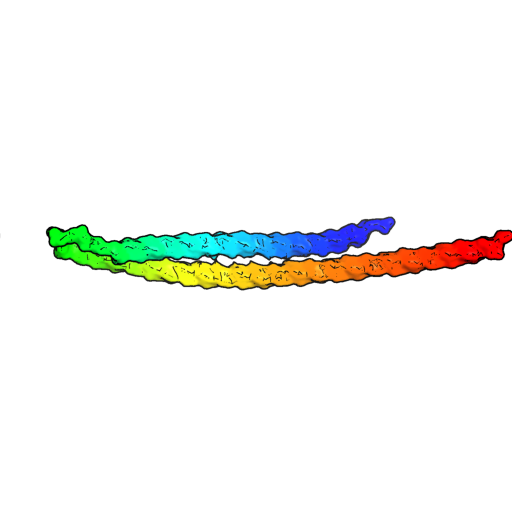7 LYS A O 1
ATOM 948 N N . GLN A 1 118 ? 16.670 0.455 -19.134 1.00 87.75 118 GLN A N 1
ATOM 949 C CA . GLN A 1 118 ? 16.247 -0.323 -20.296 1.00 87.75 118 GLN A CA 1
ATOM 950 C C . GLN A 1 118 ? 16.112 0.557 -21.541 1.00 87.75 118 GLN A C 1
ATOM 952 O O . GLN A 1 118 ? 16.568 0.162 -22.615 1.00 87.75 118 GLN A O 1
ATOM 957 N N . GLN A 1 119 ? 15.558 1.761 -21.407 1.00 91.62 119 GLN A N 1
ATOM 958 C CA . GLN A 1 119 ? 15.450 2.720 -22.502 1.00 91.62 119 GLN A CA 1
ATOM 959 C C . GLN A 1 119 ? 16.832 3.137 -23.023 1.00 91.62 119 GLN A C 1
ATOM 961 O O . GLN A 1 119 ? 17.068 3.094 -24.232 1.00 91.62 119 GLN A O 1
ATOM 966 N N . ALA A 1 120 ? 17.776 3.448 -22.130 1.00 90.44 120 ALA A N 1
ATOM 967 C CA . ALA A 1 120 ? 19.152 3.773 -22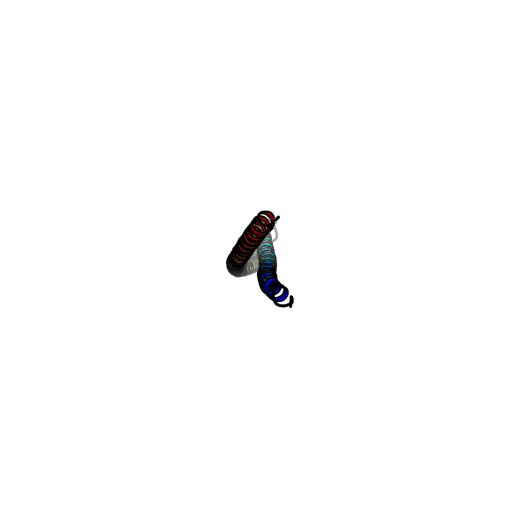.503 1.00 90.44 120 ALA A CA 1
ATOM 968 C C . ALA A 1 120 ? 19.850 2.609 -23.233 1.00 90.44 120 ALA A C 1
ATOM 970 O O . ALA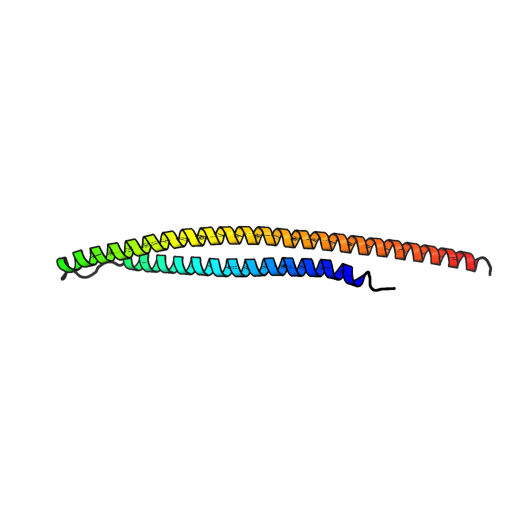 A 1 120 ? 20.552 2.822 -24.224 1.00 90.44 120 ALA A O 1
ATOM 971 N N . LEU A 1 121 ? 19.626 1.366 -22.792 1.00 89.31 121 LEU A N 1
ATOM 972 C CA . LEU A 1 121 ? 20.156 0.173 -23.459 1.00 89.31 121 LEU A CA 1
ATOM 973 C C . LEU A 1 121 ? 19.561 -0.023 -24.859 1.00 89.31 121 LEU A C 1
ATOM 975 O O . LEU A 1 121 ? 20.307 -0.323 -25.793 1.00 89.31 121 LEU A O 1
ATOM 979 N N . ARG A 1 122 ? 18.246 0.171 -25.022 1.00 89.12 122 ARG A N 1
ATOM 980 C CA . ARG A 1 122 ? 17.570 0.098 -26.328 1.00 89.12 122 ARG A CA 1
ATOM 981 C C . ARG A 1 122 ? 18.104 1.166 -27.281 1.00 89.12 122 ARG A C 1
ATOM 983 O O . ARG A 1 122 ? 18.450 0.830 -28.410 1.00 89.12 122 ARG A O 1
ATOM 990 N N . LYS A 1 123 ? 18.261 2.407 -26.808 1.00 93.81 123 LYS A N 1
ATOM 991 C CA . LYS A 1 123 ? 18.825 3.515 -27.592 1.00 93.81 123 LYS A CA 1
ATOM 992 C C . LYS A 1 123 ? 20.248 3.206 -28.062 1.00 93.81 123 LYS A C 1
ATOM 994 O O . LYS A 1 123 ? 20.516 3.230 -29.256 1.00 93.81 123 LYS A O 1
ATOM 999 N N . LYS A 1 124 ? 21.128 2.789 -27.147 1.00 93.44 124 LYS A N 1
ATOM 1000 C CA . LYS A 1 124 ? 22.515 2.425 -27.477 1.00 93.44 124 LYS A CA 1
ATOM 1001 C C . LYS A 1 124 ? 22.608 1.251 -28.456 1.00 93.44 124 LYS A C 1
ATOM 1003 O O . LYS A 1 124 ? 23.538 1.182 -29.256 1.00 93.44 124 LYS A O 1
ATOM 1008 N N . LYS A 1 125 ? 21.680 0.291 -28.376 1.00 92.50 125 LYS A N 1
ATOM 1009 C CA . LYS A 1 125 ? 21.598 -0.809 -29.345 1.00 92.50 125 LYS A CA 1
ATOM 1010 C C . LYS A 1 125 ? 21.187 -0.286 -30.724 1.00 92.50 125 LYS A C 1
ATOM 1012 O O . LYS A 1 125 ? 21.875 -0.594 -31.688 1.00 92.50 125 LYS A O 1
ATOM 1017 N N . ALA A 1 126 ? 20.149 0.546 -30.797 1.00 92.44 126 ALA A N 1
ATOM 1018 C CA . ALA A 1 126 ? 19.695 1.149 -32.048 1.00 92.44 126 ALA A CA 1
ATOM 1019 C C . ALA A 1 126 ? 20.797 1.982 -32.727 1.00 92.44 126 ALA A C 1
ATOM 1021 O O . ALA A 1 126 ? 21.031 1.812 -33.918 1.00 92.44 126 ALA A O 1
ATOM 1022 N N . GLU A 1 127 ? 21.534 2.800 -31.971 1.00 93.81 127 GLU A N 1
ATOM 1023 C CA . GLU A 1 127 ? 22.673 3.583 -32.481 1.00 93.81 127 GLU A CA 1
ATOM 1024 C C . GLU A 1 127 ? 23.776 2.685 -33.070 1.00 93.81 127 GLU A C 1
ATOM 1026 O O . GLU A 1 127 ? 24.315 2.960 -34.141 1.00 93.81 127 GLU A O 1
ATOM 1031 N N . ARG A 1 128 ? 24.094 1.569 -32.400 1.00 93.50 128 ARG A N 1
ATOM 1032 C CA . ARG A 1 128 ? 25.078 0.592 -32.899 1.00 93.50 128 ARG A CA 1
ATOM 1033 C C . ARG A 1 128 ? 24.613 -0.109 -34.167 1.00 93.50 128 ARG A C 1
ATOM 1035 O O . ARG A 1 128 ? 25.419 -0.314 -35.070 1.00 93.50 128 ARG A O 1
ATOM 1042 N N . ASP A 1 129 ? 23.345 -0.501 -34.219 1.00 92.00 129 ASP A N 1
ATOM 1043 C CA . ASP A 1 129 ? 22.775 -1.185 -35.377 1.00 92.00 129 ASP A CA 1
ATOM 1044 C C . ASP A 1 129 ? 22.705 -0.228 -36.581 1.00 92.00 129 ASP A C 1
ATOM 1046 O O . ASP A 1 129 ? 23.087 -0.610 -37.684 1.00 92.00 129 ASP A O 1
ATOM 1050 N N . GLN A 1 130 ? 22.351 1.045 -36.363 1.00 92.56 130 GLN A N 1
ATOM 1051 C CA . GLN A 1 130 ? 22.412 2.096 -37.387 1.00 92.56 130 GLN A CA 1
ATOM 1052 C C . GLN A 1 130 ? 23.835 2.330 -37.904 1.00 92.56 130 GLN A C 1
ATOM 1054 O O . GLN A 1 130 ? 24.034 2.371 -39.116 1.00 92.56 130 GLN A O 1
ATOM 1059 N N . SER A 1 131 ? 24.831 2.424 -37.015 1.00 90.75 131 SER A N 1
ATOM 1060 C CA . SER A 1 131 ? 26.240 2.559 -37.415 1.00 90.75 131 SER A CA 1
ATOM 1061 C C . SER A 1 131 ? 26.689 1.386 -38.288 1.00 90.75 131 SER A C 1
ATOM 1063 O O . SER A 1 131 ? 27.273 1.594 -39.345 1.00 90.75 131 SER A O 1
ATOM 1065 N N . ARG A 1 132 ? 26.356 0.149 -37.897 1.00 91.00 132 ARG A N 1
ATOM 1066 C CA . ARG A 1 132 ? 26.689 -1.052 -38.679 1.00 91.00 132 ARG A CA 1
ATOM 1067 C C . ARG A 1 132 ? 26.014 -1.068 -40.045 1.00 91.00 132 ARG A C 1
ATOM 1069 O O . ARG A 1 132 ? 26.638 -1.472 -41.021 1.00 91.00 132 ARG A O 1
ATOM 1076 N N . LEU A 1 133 ? 24.752 -0.650 -40.123 1.00 89.38 133 LEU A N 1
ATOM 1077 C CA . LEU A 1 133 ? 24.041 -0.535 -41.396 1.00 89.38 133 LEU A CA 1
ATOM 1078 C C . LEU A 1 133 ? 24.694 0.514 -42.303 1.00 89.38 133 LEU A C 1
ATOM 1080 O O . LEU A 1 133 ? 24.891 0.245 -43.486 1.00 89.38 133 LEU A O 1
ATOM 1084 N N . ALA A 1 134 ? 25.082 1.669 -41.758 1.00 88.06 134 ALA A N 1
ATOM 1085 C CA . ALA A 1 134 ? 25.797 2.700 -42.507 1.00 88.06 134 ALA A CA 1
ATOM 1086 C C . ALA A 1 134 ? 27.143 2.184 -43.050 1.00 88.06 134 ALA A C 1
ATOM 1088 O O . ALA A 1 134 ? 27.443 2.376 -44.232 1.00 88.06 134 ALA A O 1
ATOM 1089 N N . ASP A 1 135 ? 27.908 1.460 -42.229 1.00 86.75 135 ASP A N 1
ATOM 1090 C CA . ASP A 1 135 ? 29.176 0.844 -42.634 1.00 86.75 135 ASP A CA 1
ATOM 1091 C C . ASP A 1 135 ? 28.974 -0.186 -43.757 1.00 86.75 135 ASP A C 1
ATOM 1093 O O . ASP A 1 135 ? 29.688 -0.169 -44.762 1.00 86.75 135 ASP A O 1
ATOM 1097 N N . LEU A 1 136 ? 27.963 -1.055 -43.637 1.00 85.94 136 LEU A N 1
ATOM 1098 C CA . LEU A 1 136 ? 27.627 -2.051 -44.660 1.00 85.94 136 LEU A CA 1
ATOM 1099 C C . LEU A 1 136 ? 27.215 -1.403 -45.987 1.00 85.94 136 LEU A C 1
ATOM 1101 O O . LEU A 1 136 ? 27.680 -1.830 -47.047 1.00 85.94 136 LEU A O 1
ATOM 1105 N N . ILE A 1 137 ? 26.389 -0.354 -45.951 1.00 85.31 137 ILE A N 1
ATOM 1106 C CA . ILE A 1 137 ? 25.997 0.405 -47.149 1.00 85.31 137 ILE A CA 1
ATOM 1107 C C . ILE A 1 137 ? 27.229 1.045 -47.801 1.00 85.31 137 ILE A C 1
ATOM 1109 O O . ILE A 1 137 ? 27.383 0.977 -49.022 1.00 85.31 137 ILE A O 1
ATOM 1113 N N . SER A 1 138 ? 28.133 1.621 -47.005 1.00 78.44 138 SER A N 1
ATOM 1114 C CA . SER A 1 138 ? 29.377 2.235 -47.483 1.00 78.44 138 SER A CA 1
ATOM 1115 C C . SER A 1 138 ? 30.293 1.223 -48.187 1.00 78.44 138 SER A C 1
ATOM 1117 O O . SER A 1 138 ? 30.766 1.476 -49.297 1.00 78.44 138 SER A O 1
ATOM 1119 N N . ILE A 1 139 ? 30.486 0.038 -47.596 1.00 75.75 139 ILE A N 1
ATOM 1120 C CA . ILE A 1 139 ? 31.275 -1.054 -48.193 1.00 75.75 139 ILE A CA 1
ATOM 1121 C C . ILE A 1 139 ? 30.634 -1.549 -49.494 1.00 75.75 139 ILE A C 1
ATOM 1123 O O . ILE A 1 139 ? 31.332 -1.773 -50.484 1.00 75.75 139 ILE A O 1
ATOM 1127 N N . THR A 1 140 ? 29.310 -1.703 -49.508 1.00 69.50 140 THR A N 1
ATOM 1128 C CA . THR A 1 140 ? 28.578 -2.210 -50.676 1.00 69.50 140 THR A CA 1
ATOM 1129 C C . THR A 1 140 ? 28.631 -1.218 -51.838 1.00 69.50 140 THR A C 1
ATOM 1131 O O . THR A 1 140 ? 28.918 -1.623 -52.962 1.00 69.50 140 THR A O 1
ATOM 1134 N N . ARG A 1 141 ? 28.470 0.089 -51.570 1.00 60.59 141 ARG A N 1
ATOM 1135 C CA . ARG A 1 141 ? 28.664 1.136 -52.585 1.00 60.59 141 ARG A CA 1
ATOM 1136 C C . ARG A 1 141 ? 30.080 1.144 -53.132 1.00 60.59 141 ARG A C 1
ATOM 1138 O O . ARG A 1 141 ? 30.225 1.235 -54.336 1.00 60.59 141 ARG A O 1
ATOM 1145 N N . LYS A 1 142 ? 31.114 1.011 -52.291 1.00 57.84 142 LYS A N 1
ATOM 1146 C CA . LYS A 1 142 ? 32.504 0.940 -52.774 1.00 57.84 142 LYS A CA 1
ATOM 1147 C C . LYS A 1 142 ? 32.745 -0.268 -53.680 1.00 57.84 142 LYS A C 1
ATOM 1149 O O . LYS A 1 142 ? 33.449 -0.122 -54.666 1.00 57.84 142 LYS A O 1
ATOM 1154 N N . LYS A 1 143 ? 32.158 -1.434 -53.390 1.00 57.66 143 LYS A N 1
ATOM 1155 C CA . LYS A 1 143 ? 32.308 -2.632 -54.235 1.00 57.66 143 LYS A CA 1
ATOM 1156 C C . LYS A 1 143 ? 31.626 -2.513 -55.603 1.00 57.66 143 LYS A C 1
ATOM 1158 O O . LYS A 1 143 ? 32.160 -3.061 -56.556 1.00 57.66 143 LYS A O 1
ATOM 1163 N N . SER A 1 144 ? 30.503 -1.799 -55.721 1.00 54.59 144 SER A N 1
ATOM 1164 C CA . SER A 1 144 ? 29.776 -1.682 -56.999 1.00 54.59 144 SER A CA 1
ATOM 1165 C C . SER A 1 144 ? 30.372 -0.670 -57.987 1.00 54.59 144 SER A C 1
ATOM 1167 O O . SER A 1 144 ? 29.874 -0.572 -59.099 1.00 54.59 144 SER A O 1
ATOM 1169 N N . ILE A 1 145 ? 31.379 0.119 -57.589 1.00 50.72 145 ILE A N 1
ATOM 1170 C CA . ILE A 1 145 ? 32.099 1.059 -58.482 1.00 50.72 145 ILE A CA 1
ATOM 1171 C C . ILE A 1 145 ? 33.352 0.410 -59.098 1.00 50.72 145 ILE A C 1
ATOM 1173 O O . ILE A 1 145 ? 34.013 1.020 -59.929 1.00 50.72 145 ILE A O 1
ATOM 1177 N N . PHE A 1 146 ? 33.697 -0.810 -58.668 1.00 48.62 146 PHE A N 1
ATOM 1178 C CA . PHE A 1 146 ? 34.820 -1.604 -59.189 1.00 48.62 146 PHE A CA 1
ATOM 1179 C C . PHE A 1 146 ? 34.356 -2.807 -60.035 1.00 48.62 146 PHE A C 1
ATOM 1181 O O . PHE A 1 146 ? 35.126 -3.742 -60.247 1.00 48.62 146 PHE A O 1
ATOM 1188 N N . THR A 1 147 ? 33.110 -2.785 -60.510 1.00 44.47 147 THR A N 1
ATOM 1189 C CA . THR A 1 147 ? 32.549 -3.687 -61.532 1.00 44.47 147 THR A CA 1
ATOM 1190 C C . THR A 1 147 ? 32.132 -2.863 -62.729 1.00 44.47 147 THR A C 1
ATOM 1192 O O . THR A 1 147 ? 32.456 -3.272 -63.860 1.00 44.47 147 THR A O 1
#

Foldseek 3Di:
DPPPVVVVLVVLVVVLVVLVVVLVVLVVVLVVLVVVLVVLVVVLVVLVCVLPDDDPDDDPCPVCVVVVVVVNVVSVVVNVVSVVVSVVSVVVSVVSVVVSVVSVVVSVVSVVVSVVVVVVVVVVVVVVVVVVVVVVVVVVVVVVVVD

Sequence (147 aa):
MSGRNLVKNDIYQTIKVIEKHKEHSLLSSVASARQSVEQINSSIESINSILNTPANNDQLHKIISQNNNDYKNLISHVSSNLQKEYINHNNELSRREFHLSRQAARSKLVELFIDQKQQALRKKKAERDQSRLADLISITRKKSIFT

Secondary structure (DSSP, 8-state):
--THHHHHHHHHHHHHHHHHHHHHHHHHHHHHHHHHHHHHHHHHHHHHHHHTS----TT-HHHHHHHHHHHHHHHHHHHHHHHHHHHHHHHHHHHHHHHHHHHHHHHHHHHHHHHHHHHHHHHHHHHHHHHHHHHHHHHHHHHTT--

pLDDT: mean 81.72, std 16.45, range [36.97, 96.75]